Protein AF-A0A543CZF7-F1 (afdb_monomer)

Mean predicted aligned error: 9.55 Å

Solvent-accessible surface area (backbone atoms only — not comparable to full-atom values): 4750 Å² total; per-residue (Å²): 132,82,74,78,86,74,72,60,74,39,15,82,88,46,90,48,52,36,48,31,41,32,44,36,95,90,49,74,48,39,20,21,69,65,56,41,62,79,39,37,70,62,39,45,74,66,62,30,49,79,43,66,64,90,77,66,73,79,78,74,79,83,77,53,85,84,74,62,74,77,83,74,87,128

Foldseek 3Di:
DPPPPPDPQAFPVDRWGFFKWWQAPVGIGTHHPVVCVVCVVVSVVRVTDIDGDPPRDPTDPDDDPVNPDPPDDD

Sequence (74 aa):
MTPPETLPERCDRCPATARVRAELPFGELHFCAHHARAHEDRLRAMGARLRTPANAPPLPPVRSRRDREPAAPG

Nearest PDB structures (foldseek):
  4ez4-assembly2_B  TM=5.593E-01  e=2.044E+00  Mus musculus
  4ez4-assembly1_A  TM=5.616E-01  e=2.634E+00  Mus musculus

Organism: NCBI:txid630975

Secondary structure (DSSP, 8-state):
-PPP----SSBTTBSSPP-EEEEETTEEEEE-HHHHHHTHHHHHHTT-EEE--TTPPPPPP---GGG-------

InterPro domains:
  IPR055878 Domain of unknown function DUF7455 [PF24254] (7-52)

Radius of gyration: 15.61 Å; Cα contacts (8 Å, |Δi|>4): 90; chains: 1; bounding box: 53×34×21 Å

pLDDT: mean 78.44, std 15.32, range [43.31, 94.69]

Structure (mmCIF, N/CA/C/O backbone):
data_AF-A0A543CZF7-F1
#
_entry.id   AF-A0A543CZF7-F1
#
loop_
_atom_site.group_PDB
_atom_site.id
_atom_site.type_symbol
_atom_site.label_atom_id
_atom_site.label_alt_id
_atom_site.label_comp_id
_atom_site.label_asym_id
_atom_site.label_entity_id
_atom_site.label_seq_id
_atom_site.pdbx_PDB_ins_code
_atom_site.Cartn_x
_atom_site.Cartn_y
_atom_site.Cartn_z
_atom_site.occupancy
_atom_site.B_iso_or_equiv
_atom_site.auth_seq_id
_atom_site.auth_comp_id
_atom_site.auth_asym_id
_atom_site.auth_atom_id
_atom_site.pdbx_PDB_model_num
ATOM 1 N N . MET A 1 1 ? -5.735 25.092 3.224 1.00 43.31 1 MET A N 1
ATOM 2 C CA . MET A 1 1 ? -4.770 24.360 2.376 1.00 43.31 1 MET A CA 1
ATOM 3 C C . MET A 1 1 ? -4.700 22.952 2.936 1.00 43.31 1 MET A C 1
ATOM 5 O O . MET A 1 1 ? -4.182 22.787 4.030 1.00 43.31 1 MET A O 1
ATOM 9 N N . THR A 1 2 ? -5.342 21.976 2.295 1.00 47.47 2 THR A N 1
ATOM 10 C CA . THR A 1 2 ? -5.292 20.579 2.756 1.00 47.47 2 THR A CA 1
ATOM 11 C C . THR A 1 2 ? -3.845 20.104 2.625 1.00 47.47 2 THR A C 1
ATOM 13 O O . THR A 1 2 ? -3.282 20.283 1.541 1.00 47.47 2 THR A O 1
ATOM 16 N N . PRO A 1 3 ? -3.203 19.590 3.691 1.00 56.53 3 PRO A N 1
ATOM 17 C CA . PRO A 1 3 ? -1.853 19.059 3.571 1.00 56.53 3 PRO A CA 1
ATOM 18 C C . PRO A 1 3 ? -1.856 17.983 2.478 1.00 56.53 3 PRO A C 1
ATOM 20 O O . PRO A 1 3 ? -2.840 17.241 2.378 1.00 56.53 3 PRO A O 1
ATOM 23 N N . PRO A 1 4 ? -0.818 17.917 1.626 1.00 57.78 4 PRO A N 1
ATOM 24 C CA . PRO A 1 4 ? -0.718 16.831 0.666 1.00 57.78 4 PRO A CA 1
ATOM 25 C C . PRO A 1 4 ? -0.831 15.518 1.444 1.00 57.78 4 PRO A C 1
ATOM 27 O O . PRO A 1 4 ? -0.180 15.356 2.476 1.00 57.78 4 PRO A O 1
ATOM 30 N N . GLU A 1 5 ? -1.694 14.608 0.989 1.00 56.38 5 GLU A N 1
ATOM 31 C CA . GLU A 1 5 ? -1.694 13.223 1.459 1.00 56.38 5 GLU A CA 1
ATOM 32 C C . GLU A 1 5 ? -0.351 12.612 1.053 1.00 56.38 5 GLU A C 1
ATOM 34 O O . GLU A 1 5 ? -0.209 12.009 -0.011 1.00 56.38 5 GLU A O 1
ATOM 39 N N . THR A 1 6 ? 0.677 12.851 1.862 1.00 58.31 6 THR A N 1
ATOM 40 C CA . THR A 1 6 ? 2.003 12.296 1.644 1.00 58.31 6 THR A CA 1
ATOM 41 C C . THR A 1 6 ? 1.896 10.815 1.959 1.00 58.31 6 THR A C 1
ATOM 43 O O . THR A 1 6 ? 1.921 10.421 3.124 1.00 58.31 6 THR A O 1
ATOM 46 N N . LEU A 1 7 ? 1.714 9.985 0.928 1.00 61.44 7 LEU A N 1
ATOM 47 C CA . LEU A 1 7 ? 1.814 8.545 1.121 1.00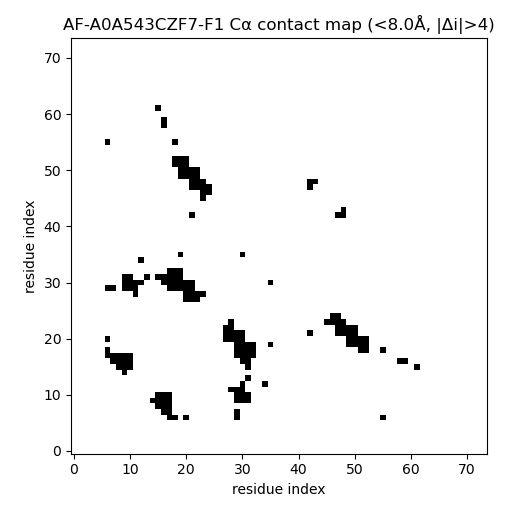 61.44 7 LEU A CA 1
ATOM 48 C C . LEU A 1 7 ? 3.204 8.226 1.686 1.00 61.44 7 LEU A C 1
ATOM 50 O O . LEU A 1 7 ? 4.191 8.831 1.253 1.00 61.44 7 LEU A O 1
ATOM 54 N N . PRO A 1 8 ? 3.313 7.254 2.603 1.00 66.81 8 PRO A N 1
ATOM 55 C CA . PRO A 1 8 ? 4.601 6.745 3.017 1.00 66.81 8 PRO A CA 1
ATOM 56 C C . PRO A 1 8 ? 5.378 6.277 1.793 1.00 66.81 8 PRO A C 1
ATOM 58 O O . PRO A 1 8 ? 4.852 5.666 0.862 1.00 66.81 8 PRO A O 1
ATOM 61 N N . GLU A 1 9 ? 6.677 6.546 1.816 1.00 71.12 9 GLU A N 1
ATOM 62 C CA . GLU A 1 9 ? 7.563 6.290 0.684 1.00 71.12 9 GLU A CA 1
ATOM 63 C C . GLU A 1 9 ? 7.743 4.797 0.382 1.00 71.12 9 GLU A C 1
ATOM 65 O O . GLU A 1 9 ? 8.414 4.447 -0.587 1.00 71.12 9 GLU A O 1
ATOM 70 N N . ARG A 1 10 ? 7.188 3.901 1.209 1.00 84.94 10 ARG A N 1
ATOM 71 C CA . ARG A 1 10 ? 7.423 2.457 1.161 1.00 84.94 10 ARG A CA 1
ATOM 72 C C . ARG A 1 10 ? 6.134 1.668 1.315 1.00 84.94 10 ARG A C 1
ATOM 74 O O . ARG A 1 10 ? 5.222 2.063 2.030 1.00 84.94 10 ARG A O 1
ATOM 81 N N . CYS A 1 11 ? 6.096 0.528 0.644 1.00 91.88 11 CYS A N 1
ATOM 82 C CA . CYS A 1 11 ? 5.073 -0.482 0.824 1.00 91.88 11 CYS A CA 1
ATOM 83 C C . CYS A 1 11 ? 5.261 -1.198 2.169 1.00 91.88 11 CYS A C 1
ATOM 85 O O . CYS A 1 11 ? 6.373 -1.595 2.508 1.00 91.88 11 CYS A O 1
ATOM 87 N N . ASP A 1 12 ? 4.167 -1.480 2.873 1.00 89.88 12 ASP A N 1
ATOM 88 C CA . ASP A 1 12 ? 4.183 -2.238 4.132 1.00 89.88 12 ASP A CA 1
ATOM 89 C C . ASP A 1 12 ? 4.767 -3.655 3.991 1.00 89.88 12 ASP A C 1
ATOM 91 O O . ASP A 1 12 ? 5.191 -4.270 4.967 1.00 89.88 12 ASP A O 1
ATOM 95 N N . ARG A 1 13 ? 4.813 -4.196 2.765 1.00 89.88 13 ARG A N 1
ATOM 96 C CA . ARG A 1 13 ? 5.304 -5.554 2.486 1.00 89.88 13 ARG A CA 1
ATOM 97 C C . ARG A 1 13 ? 6.692 -5.606 1.848 1.00 89.88 13 ARG A C 1
ATOM 99 O O . ARG A 1 13 ? 7.330 -6.656 1.881 1.00 89.88 13 ARG A O 1
ATOM 106 N N . CYS A 1 14 ? 7.168 -4.524 1.233 1.00 90.44 14 CYS A N 1
ATOM 107 C CA . CYS A 1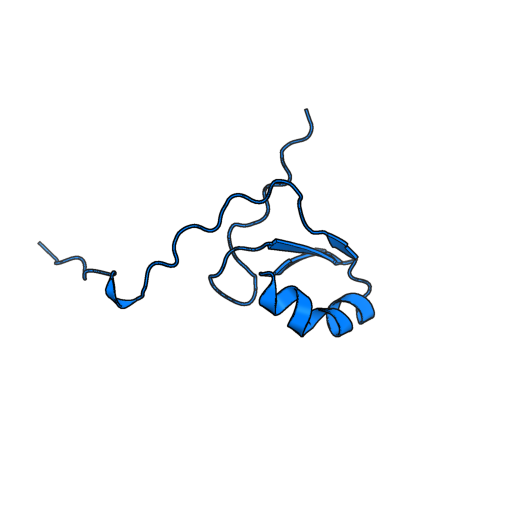 14 ? 8.465 -4.509 0.555 1.00 90.44 14 CYS A CA 1
ATOM 108 C C . CYS A 1 14 ? 9.070 -3.101 0.499 1.00 90.44 14 CYS A C 1
ATOM 110 O O . CYS A 1 14 ? 8.346 -2.114 0.552 1.00 90.44 14 CYS A O 1
ATOM 112 N N . PRO A 1 15 ? 10.392 -2.960 0.305 1.00 85.62 15 PRO A N 1
ATOM 113 C CA . PRO A 1 15 ? 11.042 -1.649 0.320 1.00 85.62 15 PRO A CA 1
ATOM 114 C C . PRO A 1 15 ? 10.725 -0.763 -0.900 1.00 85.62 15 PRO A C 1
ATOM 116 O O . PRO A 1 15 ? 11.301 0.319 -1.005 1.00 85.62 15 PRO A O 1
ATOM 119 N N . ALA A 1 16 ? 9.863 -1.213 -1.820 1.00 86.88 16 ALA A N 1
ATOM 120 C CA . ALA A 1 16 ? 9.440 -0.458 -2.995 1.00 86.88 16 ALA A CA 1
ATOM 121 C C . ALA A 1 16 ? 8.459 0.661 -2.626 1.00 86.88 16 ALA A C 1
ATOM 123 O O . ALA A 1 16 ? 7.785 0.590 -1.601 1.00 86.88 16 ALA A O 1
ATOM 124 N N . THR A 1 17 ? 8.332 1.660 -3.494 1.00 86.50 17 THR A N 1
ATOM 125 C CA . THR A 1 17 ? 7.460 2.811 -3.246 1.00 86.50 17 THR A CA 1
ATOM 126 C C . THR A 1 17 ? 5.986 2.438 -3.228 1.00 86.50 17 THR A C 1
ATOM 128 O O . THR A 1 17 ? 5.506 1.709 -4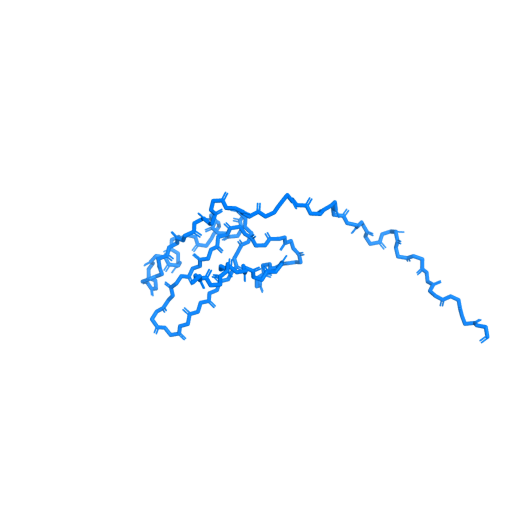.106 1.00 86.50 17 THR A O 1
ATOM 131 N N . ALA A 1 18 ? 5.257 2.963 -2.243 1.00 89.88 18 ALA A N 1
ATOM 132 C CA . ALA A 1 18 ? 3.812 2.833 -2.206 1.00 89.88 18 ALA A CA 1
ATOM 133 C C . ALA A 1 18 ? 3.161 3.629 -3.345 1.00 89.88 18 ALA A C 1
ATOM 135 O O . ALA A 1 18 ? 3.554 4.744 -3.680 1.00 89.88 18 ALA A O 1
ATOM 136 N N . ARG A 1 19 ? 2.156 3.020 -3.966 1.00 87.38 19 ARG A N 1
ATOM 137 C CA . ARG A 1 19 ? 1.367 3.589 -5.064 1.00 87.38 19 ARG A CA 1
ATOM 138 C C . ARG A 1 19 ? -0.126 3.489 -4.816 1.00 87.38 19 ARG A C 1
ATOM 140 O O . ARG A 1 19 ? -0.880 4.145 -5.517 1.00 87.38 19 ARG A O 1
ATOM 147 N N . VAL A 1 20 ? -0.545 2.666 -3.861 1.00 90.25 20 VAL A N 1
ATOM 148 C CA . VAL A 1 20 ? -1.945 2.454 -3.516 1.00 90.25 20 VAL A CA 1
ATOM 149 C C . VAL A 1 20 ? -2.079 2.552 -2.005 1.00 90.25 20 VAL A C 1
ATOM 151 O O . VAL A 1 20 ? -1.328 1.907 -1.274 1.00 90.25 20 VAL A O 1
ATOM 154 N N . ARG A 1 21 ? -3.039 3.353 -1.554 1.00 91.25 21 ARG A N 1
ATOM 155 C CA . ARG A 1 21 ? -3.479 3.440 -0.162 1.00 91.25 21 ARG A CA 1
ATOM 156 C C . ARG A 1 21 ? -4.725 2.576 -0.004 1.00 91.25 21 ARG A C 1
ATOM 158 O O . ARG A 1 21 ? -5.666 2.710 -0.781 1.00 91.25 21 ARG A O 1
ATOM 165 N N . ALA A 1 22 ? -4.713 1.674 0.963 1.00 93.25 22 ALA A N 1
ATOM 166 C CA . ALA A 1 22 ? -5.844 0.851 1.353 1.00 93.25 22 ALA A CA 1
ATOM 167 C C . ALA A 1 22 ? -6.436 1.426 2.642 1.00 93.25 22 ALA A C 1
ATOM 169 O O . ALA A 1 22 ? -5.856 1.278 3.715 1.00 93.25 22 ALA A O 1
ATOM 170 N N . GLU A 1 23 ? -7.572 2.107 2.520 1.00 92.62 23 GLU A N 1
ATOM 171 C CA . GLU A 1 23 ? -8.316 2.674 3.645 1.00 92.62 23 GLU A CA 1
ATOM 172 C C . GLU A 1 23 ? -9.161 1.561 4.280 1.00 92.62 23 GLU A C 1
ATOM 174 O O . GLU A 1 23 ? -10.047 1.020 3.620 1.00 92.62 23 GLU A O 1
ATOM 179 N N . LEU A 1 24 ? -8.887 1.193 5.530 1.00 91.69 24 LEU A N 1
ATOM 180 C CA . LEU A 1 24 ? -9.595 0.161 6.292 1.00 91.69 24 LEU A CA 1
ATOM 181 C C . LEU A 1 24 ? -10.367 0.800 7.465 1.00 91.69 24 LEU A C 1
ATOM 183 O O . LEU A 1 24 ? -10.004 1.880 7.928 1.00 91.69 24 LEU A O 1
ATOM 187 N N . PRO A 1 25 ? -11.384 0.123 8.031 1.00 88.62 25 PRO A N 1
ATOM 188 C CA . PRO A 1 25 ? -12.113 0.633 9.201 1.00 88.62 25 PRO A CA 1
ATOM 189 C C . PRO A 1 25 ? -11.227 0.851 10.437 1.00 88.62 25 PRO A C 1
ATOM 191 O O . PRO A 1 25 ? -11.538 1.669 11.295 1.00 88.62 25 PRO A O 1
ATOM 194 N N . PHE A 1 26 ? -10.128 0.101 10.526 1.00 86.44 26 PHE A N 1
ATOM 195 C CA . PHE A 1 26 ? -9.215 0.091 11.669 1.00 86.44 26 PHE A CA 1
ATOM 196 C C . PHE A 1 26 ? -7.903 0.845 11.401 1.00 86.44 26 PHE A C 1
ATOM 198 O O . PHE A 1 26 ? -7.006 0.808 12.239 1.00 86.44 26 PHE A O 1
ATOM 205 N N . GLY A 1 27 ? -7.757 1.489 10.236 1.00 89.44 27 GLY A N 1
ATOM 206 C CA . GLY A 1 27 ? -6.541 2.215 9.870 1.00 89.44 27 GLY A CA 1
ATOM 207 C C . GLY A 1 27 ? -6.272 2.235 8.369 1.00 89.44 27 GLY A C 1
ATOM 208 O O . GLY A 1 27 ? -7.169 2.076 7.550 1.00 89.44 27 GLY A O 1
ATOM 209 N N . GLU A 1 28 ? -5.014 2.418 7.991 1.00 90.69 28 GLU A N 1
ATOM 210 C CA . GLU A 1 28 ? -4.593 2.495 6.595 1.00 90.69 28 GLU A CA 1
ATOM 211 C C . GLU A 1 28 ? -3.330 1.676 6.349 1.00 90.69 28 GLU A C 1
ATOM 213 O O . GLU A 1 28 ? -2.455 1.587 7.209 1.00 90.69 28 GLU A O 1
ATOM 218 N N . LEU A 1 29 ? -3.241 1.086 5.160 1.00 91.50 29 LEU A N 1
ATOM 219 C CA . LEU A 1 29 ? -2.064 0.359 4.691 1.00 91.50 29 LEU A CA 1
ATOM 220 C C . LEU A 1 29 ? -1.641 0.879 3.323 1.00 91.50 29 LEU A C 1
ATOM 222 O O . LEU A 1 29 ? -2.463 1.334 2.526 1.00 91.50 29 LEU A O 1
ATOM 226 N N . HIS A 1 30 ? -0.358 0.765 3.022 1.00 91.50 30 HIS A N 1
ATOM 227 C CA . HIS A 1 30 ? 0.236 1.307 1.816 1.00 91.50 30 HIS A CA 1
ATOM 228 C C . HIS A 1 30 ? 0.966 0.224 1.034 1.00 91.50 30 HIS A C 1
ATOM 230 O O . HIS A 1 30 ? 1.860 -0.471 1.519 1.00 91.50 30 HIS A O 1
ATOM 236 N N . PHE A 1 31 ? 0.594 0.081 -0.234 1.00 92.69 31 PHE A N 1
ATOM 237 C CA . PHE A 1 31 ? 1.094 -0.979 -1.096 1.00 92.69 31 PHE A CA 1
ATOM 238 C C . PHE A 1 31 ? 1.748 -0.424 -2.353 1.00 92.69 31 PHE A C 1
ATOM 240 O O . PHE A 1 31 ? 1.306 0.570 -2.930 1.00 92.69 31 PHE A O 1
ATOM 247 N N . CYS A 1 32 ? 2.805 -1.089 -2.818 1.00 92.25 32 CYS A N 1
ATOM 248 C CA . CYS A 1 32 ? 3.304 -0.881 -4.172 1.00 92.25 32 CYS A CA 1
ATOM 249 C C . CYS A 1 32 ? 2.275 -1.410 -5.184 1.00 92.25 32 CYS A C 1
ATOM 251 O O . CYS A 1 32 ? 1.430 -2.237 -4.842 1.00 92.25 32 CYS A O 1
ATOM 253 N N . ALA A 1 33 ? 2.361 -0.976 -6.445 1.00 89.69 33 ALA A N 1
ATOM 254 C CA . ALA A 1 33 ? 1.402 -1.385 -7.478 1.00 89.69 33 ALA A CA 1
ATOM 255 C C . ALA A 1 33 ? 1.282 -2.919 -7.615 1.00 89.69 33 ALA A C 1
ATOM 257 O O . ALA A 1 33 ? 0.193 -3.438 -7.845 1.00 89.69 33 ALA A O 1
ATOM 258 N N . HIS A 1 34 ? 2.387 -3.645 -7.410 1.00 93.88 34 HIS A N 1
ATOM 259 C CA . HIS A 1 34 ? 2.412 -5.107 -7.409 1.00 93.88 34 HIS A CA 1
ATOM 260 C C . HIS A 1 34 ? 1.603 -5.692 -6.241 1.00 93.88 34 HIS A C 1
ATOM 262 O O . HIS A 1 34 ? 0.644 -6.426 -6.468 1.00 93.88 34 HIS A O 1
ATOM 268 N N . HIS A 1 35 ? 1.947 -5.363 -4.995 1.00 94.44 35 HIS A N 1
ATOM 269 C CA . HIS A 1 35 ? 1.264 -5.947 -3.839 1.00 94.44 35 HIS A CA 1
ATOM 270 C C . HIS A 1 35 ? -0.187 -5.492 -3.705 1.00 94.44 35 HIS A C 1
ATOM 272 O O . HIS A 1 35 ? -1.004 -6.257 -3.208 1.00 94.44 35 HIS A O 1
ATOM 278 N N . ALA A 1 36 ? -0.524 -4.298 -4.195 1.00 92.75 36 ALA A N 1
ATOM 279 C CA . ALA A 1 36 ? -1.906 -3.847 -4.252 1.00 92.75 36 ALA A CA 1
ATOM 280 C C . ALA A 1 36 ? -2.768 -4.793 -5.098 1.00 92.75 36 ALA A C 1
ATOM 282 O O . ALA A 1 36 ? -3.834 -5.185 -4.646 1.00 92.75 36 ALA A O 1
ATOM 283 N N . ARG A 1 37 ? -2.280 -5.218 -6.275 1.00 92.50 37 ARG A N 1
ATOM 284 C CA . ARG A 1 37 ? -2.978 -6.199 -7.124 1.00 92.50 37 ARG A CA 1
ATOM 285 C C . ARG A 1 37 ? -2.933 -7.610 -6.551 1.00 92.50 37 ARG A C 1
ATOM 287 O O . ARG A 1 37 ? -3.943 -8.298 -6.549 1.00 92.50 37 ARG A O 1
ATOM 294 N N . ALA A 1 38 ? -1.784 -8.032 -6.024 1.00 94.69 38 ALA A N 1
ATOM 295 C CA . ALA A 1 38 ? -1.636 -9.366 -5.439 1.00 94.69 38 ALA A CA 1
ATOM 296 C C . ALA A 1 38 ? -2.519 -9.583 -4.193 1.00 94.69 38 ALA A C 1
ATOM 298 O O . ALA A 1 38 ? -2.871 -10.715 -3.873 1.00 94.69 38 ALA A O 1
ATOM 299 N N . HIS A 1 39 ? -2.870 -8.509 -3.480 1.00 93.88 39 HIS A N 1
ATOM 300 C CA . HIS A 1 39 ? -3.709 -8.558 -2.283 1.00 93.88 39 HIS A CA 1
ATOM 301 C C . HIS A 1 39 ? -5.083 -7.905 -2.466 1.00 93.88 39 HIS A C 1
ATOM 303 O O . HIS A 1 39 ? -5.804 -7.759 -1.481 1.00 93.88 39 HIS A O 1
ATOM 309 N N . GLU A 1 40 ? -5.470 -7.544 -3.690 1.00 92.44 40 GLU A N 1
ATOM 310 C CA . GLU A 1 40 ? -6.695 -6.789 -3.964 1.00 92.44 40 GLU A CA 1
ATOM 311 C C . GLU A 1 40 ? -7.950 -7.487 -3.427 1.00 92.44 40 GLU A C 1
ATOM 313 O O . GLU A 1 40 ? -8.703 -6.878 -2.670 1.00 92.44 40 GLU A O 1
ATOM 318 N N . ASP A 1 41 ? -8.137 -8.771 -3.744 1.00 93.81 41 ASP A N 1
ATOM 319 C CA . ASP A 1 41 ? -9.280 -9.565 -3.275 1.00 93.81 41 ASP A CA 1
ATOM 320 C C . ASP A 1 41 ? -9.386 -9.588 -1.751 1.00 93.81 41 ASP A C 1
ATOM 322 O O . ASP A 1 41 ? -10.446 -9.339 -1.177 1.00 93.81 41 ASP A O 1
ATOM 326 N N . ARG A 1 42 ? -8.261 -9.826 -1.069 1.00 93.25 42 ARG A N 1
ATOM 327 C CA . ARG A 1 42 ? -8.231 -9.896 0.394 1.00 93.25 42 ARG A CA 1
ATOM 328 C C . ARG A 1 42 ? -8.490 -8.529 1.024 1.00 93.25 42 ARG A C 1
ATOM 330 O O . ARG A 1 42 ? -9.194 -8.447 2.024 1.00 93.25 42 ARG A O 1
ATOM 337 N N . LEU A 1 43 ? -7.931 -7.465 0.450 1.00 92.19 43 LEU A N 1
ATOM 338 C CA . LEU A 1 43 ? -8.155 -6.093 0.904 1.00 92.19 43 LEU A CA 1
ATOM 339 C C . LEU A 1 43 ? -9.633 -5.720 0.755 1.00 92.19 43 LEU A C 1
ATOM 341 O O . LEU A 1 43 ? -10.239 -5.256 1.718 1.00 92.19 43 LEU A O 1
ATOM 345 N N . ARG A 1 44 ? -10.245 -6.011 -0.397 1.00 91.00 44 ARG A N 1
ATOM 346 C CA . ARG A 1 44 ? -11.675 -5.768 -0.629 1.00 91.00 44 ARG A CA 1
ATOM 347 C C . ARG A 1 44 ? -12.567 -6.589 0.302 1.00 91.00 44 ARG A C 1
ATOM 349 O O . ARG A 1 44 ? -13.515 -6.037 0.850 1.00 91.00 44 ARG A O 1
ATOM 356 N N . ALA A 1 45 ? -12.242 -7.860 0.543 1.00 93.50 45 ALA A N 1
ATOM 357 C CA . ALA A 1 45 ? -12.971 -8.705 1.492 1.00 93.50 45 ALA A CA 1
ATOM 358 C C . ALA A 1 45 ? -12.917 -8.166 2.935 1.00 93.50 45 ALA A C 1
ATOM 360 O O . ALA A 1 45 ? -13.869 -8.330 3.692 1.00 93.50 45 ALA A O 1
ATOM 361 N N . MET A 1 46 ? -11.832 -7.480 3.306 1.00 91.88 46 MET A N 1
ATOM 362 C CA . MET A 1 46 ? -11.696 -6.786 4.594 1.00 91.88 46 MET A CA 1
ATOM 363 C C . MET A 1 46 ? -12.373 -5.401 4.617 1.00 91.88 46 MET A C 1
ATOM 365 O O . MET A 1 46 ? -12.242 -4.670 5.597 1.00 91.88 46 MET A O 1
ATOM 369 N N . GLY A 1 47 ? -13.086 -5.022 3.552 1.00 92.50 47 GLY A N 1
ATOM 370 C CA . GLY A 1 47 ? -13.747 -3.724 3.432 1.00 92.50 47 GLY A CA 1
ATOM 371 C C . GLY A 1 47 ? -12.792 -2.575 3.110 1.00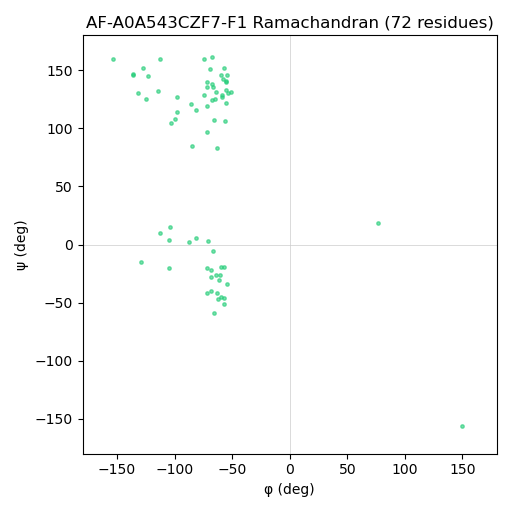 92.50 47 GLY A C 1
ATOM 372 O O . GLY A 1 47 ? -13.139 -1.418 3.336 1.00 92.50 47 GLY A O 1
ATOM 373 N N . ALA A 1 48 ? -11.591 -2.869 2.602 1.00 94.38 48 ALA A N 1
ATOM 374 C CA . ALA A 1 48 ? -10.638 -1.830 2.256 1.00 94.38 48 ALA A CA 1
ATOM 375 C C . ALA A 1 48 ? -11.072 -1.068 1.001 1.00 94.38 48 ALA A C 1
ATOM 377 O O . ALA A 1 48 ? -11.398 -1.660 -0.035 1.00 94.38 48 ALA A O 1
ATOM 378 N N . ARG A 1 49 ? -10.970 0.257 1.056 1.00 93.44 49 ARG A N 1
ATOM 379 C CA . ARG A 1 49 ? -11.139 1.131 -0.100 1.00 93.44 49 ARG A CA 1
ATOM 380 C C . ARG A 1 49 ? -9.770 1.490 -0.671 1.00 93.44 49 ARG A C 1
ATOM 382 O O . ARG A 1 49 ? -8.960 2.142 -0.020 1.00 93.44 49 ARG A O 1
ATOM 389 N N . LEU A 1 50 ? -9.496 1.027 -1.889 1.00 91.06 50 LEU A N 1
ATOM 390 C CA . LEU A 1 50 ? -8.212 1.245 -2.557 1.00 91.06 50 LEU A CA 1
ATOM 391 C C . LEU A 1 50 ? -8.213 2.588 -3.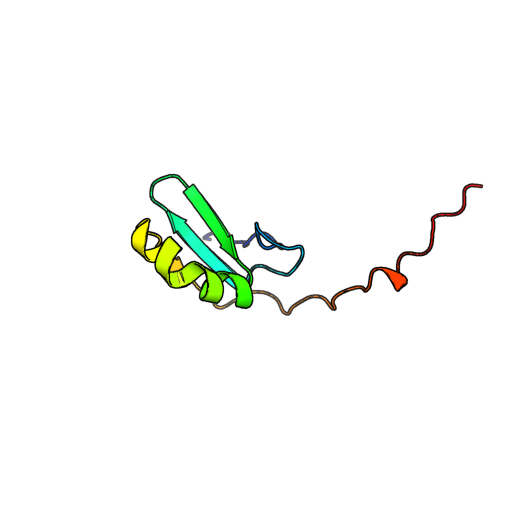297 1.00 91.06 50 LEU A C 1
ATOM 393 O O . LEU A 1 50 ? -9.022 2.809 -4.199 1.00 91.06 50 LEU A O 1
ATOM 397 N N . ARG A 1 51 ? -7.282 3.476 -2.945 1.00 89.19 51 ARG A N 1
ATOM 398 C CA . ARG A 1 51 ? -7.030 4.752 -3.625 1.00 89.19 51 ARG A CA 1
ATOM 399 C C . ARG A 1 51 ? -5.650 4.753 -4.264 1.00 89.19 51 ARG A C 1
ATOM 401 O O . ARG A 1 51 ? -4.656 4.452 -3.609 1.00 89.19 51 ARG A O 1
ATOM 408 N N . THR A 1 52 ? -5.583 5.164 -5.527 1.00 84.12 52 THR A N 1
ATOM 409 C CA . THR A 1 52 ? -4.313 5.479 -6.193 1.00 84.12 52 THR A CA 1
ATOM 410 C C . THR A 1 52 ? -4.145 7.002 -6.177 1.00 84.12 52 THR A C 1
ATOM 412 O O . THR A 1 52 ? -4.899 7.683 -6.873 1.00 84.12 52 THR A O 1
ATOM 415 N N . PRO A 1 53 ? -3.238 7.574 -5.368 1.00 70.25 53 PRO A N 1
ATOM 416 C CA . PRO A 1 53 ? -2.947 9.007 -5.392 1.00 70.25 53 PRO A CA 1
ATOM 417 C C . PRO A 1 53 ? -2.472 9.454 -6.778 1.00 70.25 53 PRO A C 1
ATOM 419 O O . PRO A 1 53 ? -1.504 8.924 -7.326 1.00 70.25 53 PRO A O 1
ATOM 422 N N . ALA A 1 54 ? -3.126 10.476 -7.324 1.00 69.38 54 ALA A N 1
ATOM 423 C CA . ALA A 1 54 ? -2.805 11.012 -8.644 1.00 69.38 54 ALA A CA 1
ATOM 424 C C . ALA A 1 54 ? -1.436 11.718 -8.704 1.00 69.38 54 ALA A C 1
ATOM 426 O O . ALA A 1 54 ? -0.862 11.819 -9.784 1.00 69.38 54 ALA A O 1
ATOM 427 N N . ASN A 1 55 ? -0.894 12.183 -7.568 1.00 65.06 55 ASN A N 1
ATOM 428 C CA . ASN A 1 55 ? 0.374 12.925 -7.518 1.00 65.06 55 ASN A CA 1
ATOM 429 C C . ASN A 1 55 ? 1.575 12.108 -7.008 1.00 65.06 55 ASN A C 1
ATOM 431 O O . ASN A 1 55 ? 2.595 12.694 -6.653 1.00 65.06 55 ASN A O 1
ATOM 435 N N . ALA A 1 56 ? 1.481 10.774 -6.955 1.00 62.94 56 ALA A N 1
ATOM 436 C CA . ALA A 1 56 ? 2.567 9.973 -6.399 1.00 62.94 56 ALA A CA 1
ATOM 437 C C . ALA A 1 56 ? 3.901 10.271 -7.119 1.00 62.94 56 ALA A C 1
ATOM 439 O O . ALA A 1 56 ? 3.981 10.068 -8.340 1.00 62.94 56 ALA A O 1
ATOM 440 N N . PRO A 1 57 ? 4.948 10.709 -6.390 1.00 61.56 57 PRO A N 1
ATOM 441 C CA . PRO A 1 57 ? 6.216 11.104 -6.990 1.00 61.56 57 PRO A CA 1
ATOM 442 C C . PRO A 1 57 ? 6.808 9.961 -7.828 1.00 61.56 57 PRO A C 1
ATOM 444 O O . PRO A 1 57 ? 6.517 8.783 -7.572 1.00 61.56 57 PRO A O 1
ATOM 447 N N . PRO A 1 58 ? 7.602 10.260 -8.872 1.00 63.69 58 PRO A N 1
ATOM 448 C CA . PRO A 1 58 ? 8.262 9.227 -9.6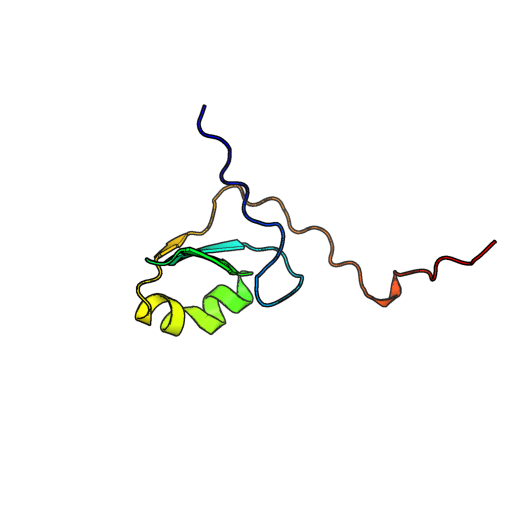66 1.00 63.69 58 PRO A CA 1
ATOM 449 C C . PRO A 1 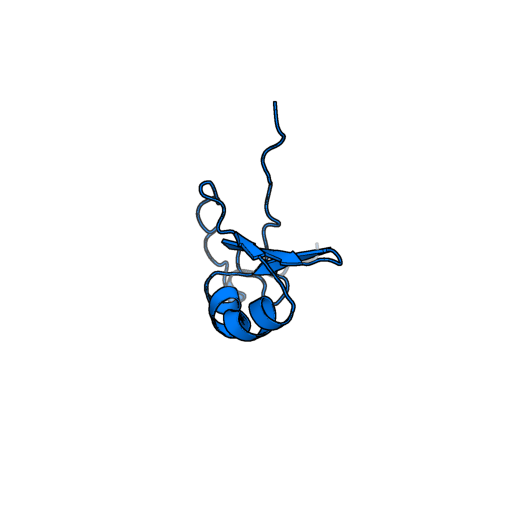58 ? 9.083 8.303 -8.758 1.00 63.69 58 PRO A C 1
ATOM 451 O O . PRO A 1 58 ? 9.603 8.729 -7.728 1.00 63.69 58 PRO A O 1
ATOM 454 N N . LEU A 1 59 ? 9.146 7.013 -9.110 1.00 59.53 59 LEU A N 1
ATOM 455 C CA . LEU A 1 59 ? 9.885 6.037 -8.307 1.00 59.53 59 LEU A CA 1
ATOM 456 C C . LEU A 1 59 ? 11.350 6.491 -8.218 1.00 59.53 59 LEU A C 1
ATOM 458 O O . LEU A 1 59 ? 11.951 6.726 -9.271 1.00 59.53 59 LEU A O 1
ATOM 462 N N . PRO A 1 60 ? 11.952 6.587 -7.018 1.00 60.16 60 PRO A N 1
ATOM 463 C CA . PRO A 1 60 ? 13.396 6.696 -6.943 1.00 60.16 60 PRO A CA 1
ATOM 464 C C . PRO A 1 60 ? 14.006 5.450 -7.606 1.00 60.16 60 PRO A C 1
ATOM 466 O O . PRO A 1 60 ? 13.426 4.360 -7.506 1.00 60.16 60 PRO A O 1
ATOM 469 N N . PRO A 1 61 ? 15.162 5.576 -8.281 1.00 61.66 61 PRO A N 1
ATOM 470 C CA . PRO A 1 61 ? 15.834 4.417 -8.845 1.00 61.66 61 PRO A CA 1
ATOM 471 C C . PR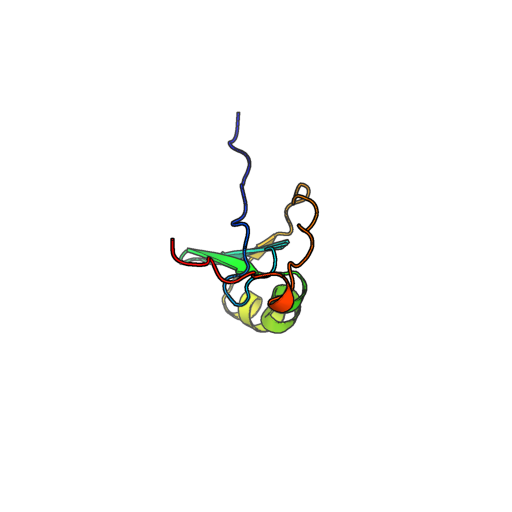O A 1 61 ? 16.079 3.400 -7.730 1.00 61.66 61 PRO A C 1
ATOM 473 O O . PRO A 1 61 ? 16.526 3.752 -6.632 1.00 61.66 61 PRO A O 1
ATOM 476 N N . VAL A 1 62 ? 15.747 2.136 -7.997 1.00 61.38 62 VAL A N 1
ATOM 477 C CA . VAL A 1 62 ? 15.971 1.057 -7.034 1.00 61.38 62 VAL A CA 1
ATOM 478 C C . VAL A 1 62 ? 17.488 0.919 -6.887 1.00 61.38 62 VAL A C 1
ATOM 480 O O . VAL A 1 62 ? 18.180 0.504 -7.812 1.00 61.38 62 VAL A O 1
ATOM 483 N N . ARG A 1 63 ? 18.029 1.361 -5.749 1.00 63.28 63 ARG A N 1
ATOM 484 C CA . ARG A 1 63 ? 19.461 1.223 -5.451 1.00 63.28 63 ARG A CA 1
ATOM 485 C C . ARG A 1 63 ? 19.691 -0.255 -5.168 1.00 63.28 63 ARG A C 1
ATOM 487 O O . ARG A 1 63 ? 19.032 -0.818 -4.287 1.00 63.28 63 ARG A O 1
ATOM 494 N N . SER A 1 64 ? 20.532 -0.913 -5.952 1.00 58.19 64 SER A N 1
ATOM 495 C CA . SER A 1 64 ? 20.799 -2.332 -5.762 1.00 58.19 64 SER A CA 1
ATOM 496 C C . SER A 1 64 ? 21.588 -2.522 -4.468 1.00 58.19 64 SER A C 1
ATOM 498 O O . SER A 1 64 ? 22.377 -1.676 -4.060 1.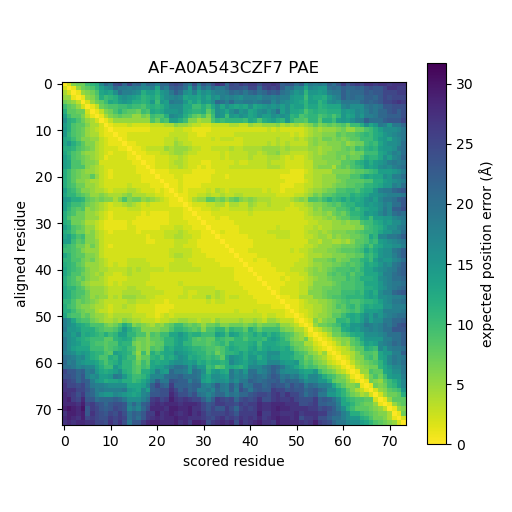00 58.19 64 SER A O 1
ATOM 500 N N . ARG A 1 65 ? 21.434 -3.676 -3.806 1.00 64.06 65 ARG A N 1
ATOM 501 C CA . ARG A 1 65 ? 22.257 -4.009 -2.622 1.00 64.06 65 ARG A CA 1
ATOM 502 C C . ARG A 1 65 ? 23.767 -3.996 -2.909 1.00 64.06 65 ARG A C 1
ATOM 504 O O . ARG A 1 65 ? 24.540 -3.898 -1.966 1.00 64.06 65 ARG A O 1
ATOM 511 N N . ARG A 1 66 ? 24.167 -4.093 -4.183 1.00 61.41 66 ARG A N 1
ATOM 512 C CA . ARG A 1 66 ? 25.560 -4.009 -4.644 1.00 61.41 66 ARG A CA 1
ATOM 513 C C . ARG A 1 66 ? 26.157 -2.601 -4.559 1.00 61.41 66 ARG A C 1
ATOM 515 O O . ARG A 1 66 ? 27.369 -2.500 -4.481 1.00 61.41 66 ARG A O 1
ATOM 522 N N . ASP A 1 67 ? 25.331 -1.557 -4.503 1.00 58.97 67 ASP A N 1
ATOM 523 C CA . ASP A 1 67 ? 25.781 -0.156 -4.447 1.00 58.97 67 ASP A CA 1
ATOM 524 C C . ASP A 1 67 ? 26.035 0.332 -3.007 1.00 58.97 67 ASP A C 1
ATOM 526 O O . ASP A 1 67 ? 26.330 1.501 -2.772 1.00 58.97 67 ASP A O 1
ATOM 530 N N . ARG A 1 68 ? 25.870 -0.546 -2.009 1.00 59.09 68 ARG A N 1
ATOM 531 C CA . ARG A 1 68 ? 26.174 -0.240 -0.611 1.00 59.09 68 ARG A CA 1
ATOM 532 C C . ARG A 1 68 ? 27.662 -0.483 -0.382 1.00 59.09 68 ARG A C 1
ATOM 534 O O . ARG A 1 68 ? 28.043 -1.566 0.057 1.00 59.09 68 ARG A O 1
ATOM 541 N N . GLU A 1 69 ? 28.483 0.520 -0.691 1.00 58.56 69 GLU A N 1
ATOM 542 C CA . GLU A 1 69 ? 29.866 0.562 -0.207 1.00 58.56 69 GLU A CA 1
ATOM 543 C C . GLU A 1 69 ? 29.869 0.351 1.318 1.00 58.56 69 GLU A C 1
ATOM 545 O O . GLU A 1 69 ? 29.058 0.963 2.030 1.00 58.56 69 GLU A O 1
ATOM 550 N N . PRO A 1 70 ? 30.715 -0.545 1.854 1.00 60.56 70 PRO A N 1
ATOM 551 C CA . PRO A 1 70 ? 30.888 -0.638 3.290 1.00 60.56 70 PRO A CA 1
ATOM 552 C C . PRO A 1 70 ? 31.563 0.650 3.763 1.00 60.56 70 PRO A C 1
ATOM 554 O O . PRO A 1 70 ? 32.632 1.007 3.277 1.00 60.56 70 PRO A O 1
ATOM 557 N N . ALA A 1 71 ? 30.935 1.343 4.715 1.00 63.59 71 ALA A N 1
ATOM 558 C CA . ALA A 1 71 ? 31.587 2.420 5.444 1.00 63.59 71 ALA A CA 1
ATOM 559 C C . ALA A 1 71 ? 32.864 1.853 6.082 1.00 63.59 71 ALA A C 1
ATOM 561 O O . ALA A 1 71 ? 32.792 1.043 7.008 1.00 63.59 71 ALA A O 1
ATOM 562 N N . ALA A 1 72 ? 34.019 2.218 5.526 1.00 57.16 72 ALA A N 1
ATOM 563 C CA . ALA A 1 72 ? 35.311 1.888 6.097 1.00 57.16 72 ALA A CA 1
ATOM 564 C C . ALA A 1 72 ? 35.438 2.598 7.458 1.00 57.16 72 ALA A C 1
ATOM 566 O O . ALA A 1 72 ? 35.142 3.794 7.531 1.00 57.16 72 ALA A O 1
ATOM 567 N N . PRO A 1 73 ? 35.840 1.908 8.538 1.00 71.25 73 PRO A N 1
ATOM 568 C CA . PRO A 1 73 ? 36.197 2.586 9.772 1.00 71.25 73 PRO A CA 1
ATOM 569 C C . PRO A 1 73 ? 37.566 3.255 9.586 1.00 71.25 73 PRO A C 1
ATOM 571 O O . PRO A 1 73 ? 38.512 2.609 9.130 1.00 71.25 73 PRO A O 1
ATOM 574 N N . GLY A 1 74 ? 37.641 4.545 9.908 1.00 63.44 74 GLY A N 1
ATOM 575 C CA . GLY A 1 74 ? 38.886 5.280 10.136 1.00 63.44 74 GLY A CA 1
ATOM 576 C C . GLY A 1 74 ? 39.108 5.480 11.624 1.00 63.44 74 GLY A C 1
ATOM 577 O O . GLY A 1 74 ? 38.087 5.602 12.341 1.00 63.44 74 GLY A O 1
#